Protein AF-A0A974HEM7-F1 (afdb_monomer_lite)

Secondary structure (DSSP, 8-state):
------HHHHHHHHHTS---TTGGGPPPHHHHHHHHHHHHHHHHHHHHHHHHHHHHHHTT---GGG---PPPSTTTT-HHHHHHHHHHHHHHHHHHHHHHHHHHHHHS-S--

pLDDT: mean 87.16, std 9.47, range [40.62, 95.56]

Foldseek 3Di:
DDDDDDPVRVCVVVVVDDDDPCPVVDDDPVVVVVVVVVVVVVLVVLVVLLVVLVVCLVVVHADPVLQDPDADPPPSVPVVVRVVVSVVSSVVSNVVSVVSNVVSVVVNPPDD

Structure (mmCIF, N/CA/C/O backbone):
data_AF-A0A974HEM7-F1
#
_entry.id   AF-A0A974HEM7-F1
#
loop_
_atom_site.group_PDB
_atom_site.id
_atom_site.type_symbol
_atom_site.label_atom_id
_atom_site.label_alt_id
_atom_site.label_comp_id
_atom_site.label_asym_id
_atom_site.label_entity_id
_atom_site.label_seq_id
_atom_site.pdbx_PDB_ins_code
_atom_site.Cartn_x
_atom_site.Cartn_y
_atom_site.Cartn_z
_atom_site.occupancy
_atom_site.B_iso_or_equiv
_atom_site.auth_seq_id
_atom_site.auth_comp_id
_atom_site.auth_asym_id
_atom_site.auth_atom_id
_atom_site.pdbx_PDB_model_num
ATOM 1 N N . MET A 1 1 ? 39.528 -4.600 -59.455 1.00 51.09 1 MET A N 1
ATOM 2 C CA . MET A 1 1 ? 38.133 -5.065 -59.586 1.00 51.09 1 MET A CA 1
ATOM 3 C C . MET A 1 1 ? 37.395 -4.676 -58.323 1.00 51.09 1 MET A C 1
ATOM 5 O O . MET A 1 1 ? 37.843 -5.041 -57.244 1.00 51.09 1 MET A O 1
ATOM 9 N N . THR A 1 2 ? 36.348 -3.870 -58.449 1.00 65.94 2 THR A N 1
ATOM 10 C CA . THR A 1 2 ? 35.493 -3.440 -57.337 1.00 65.94 2 THR A CA 1
ATOM 11 C C . THR A 1 2 ? 34.494 -4.551 -57.039 1.00 65.94 2 THR A C 1
ATOM 13 O O . THR A 1 2 ? 33.821 -5.037 -57.943 1.00 65.94 2 THR A O 1
ATOM 16 N N . PHE A 1 3 ? 34.439 -4.991 -55.787 1.00 84.19 3 PHE A N 1
ATOM 17 C CA . PHE A 1 3 ? 33.476 -5.990 -55.337 1.00 84.19 3 PHE A CA 1
ATOM 18 C C . PHE A 1 3 ? 32.049 -5.418 -55.378 1.00 84.19 3 PHE A C 1
ATOM 20 O O . PHE A 1 3 ? 31.839 -4.274 -54.969 1.00 84.19 3 PHE A O 1
ATOM 27 N N . VAL A 1 4 ? 31.084 -6.212 -55.857 1.00 91.25 4 VAL A N 1
ATOM 28 C CA . VAL A 1 4 ? 29.661 -5.845 -55.957 1.00 91.25 4 VAL A CA 1
ATOM 29 C C . VAL A 1 4 ? 28.805 -7.034 -55.516 1.00 91.25 4 VAL A C 1
ATOM 31 O O . VAL A 1 4 ? 29.056 -8.163 -55.934 1.00 91.25 4 VAL A O 1
ATOM 34 N N . TYR A 1 5 ? 27.801 -6.781 -54.675 1.00 92.06 5 TYR A N 1
ATOM 35 C CA . TYR A 1 5 ? 26.825 -7.791 -54.256 1.00 92.06 5 TYR A CA 1
ATOM 36 C 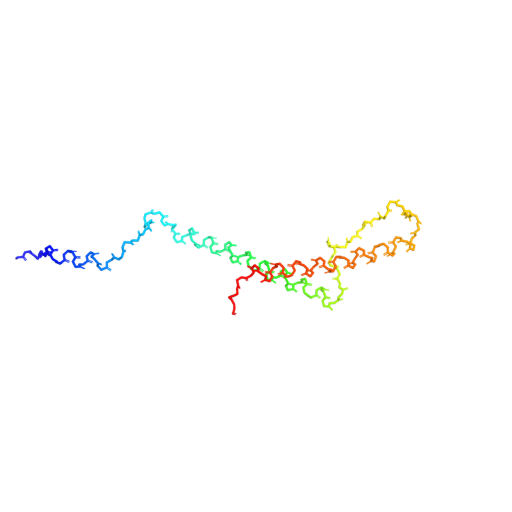C . TYR A 1 5 ? 25.833 -8.112 -55.381 1.00 92.06 5 TYR A C 1
ATOM 38 O O . TYR A 1 5 ? 25.389 -7.207 -56.089 1.00 92.06 5 TYR A O 1
ATOM 46 N N . SER A 1 6 ? 25.455 -9.388 -55.519 1.00 92.31 6 SER A N 1
ATOM 47 C CA . SER A 1 6 ? 24.397 -9.804 -56.448 1.00 92.31 6 SER A CA 1
ATOM 48 C C . SER A 1 6 ? 23.001 -9.479 -55.897 1.00 92.31 6 SER A C 1
ATOM 50 O O . SER A 1 6 ? 22.819 -9.351 -54.686 1.00 92.31 6 SER A O 1
ATOM 52 N N . GLU A 1 7 ? 21.982 -9.389 -56.757 1.00 90.12 7 GLU A N 1
ATOM 53 C CA . GLU A 1 7 ? 20.591 -9.196 -56.305 1.00 90.12 7 GLU A CA 1
ATOM 54 C C . GLU A 1 7 ? 20.129 -10.317 -55.361 1.00 90.12 7 GLU A C 1
ATOM 56 O O . GLU A 1 7 ? 19.474 -10.052 -54.353 1.00 90.12 7 GLU A O 1
ATOM 61 N N . ALA A 1 8 ? 20.555 -11.557 -55.624 1.00 89.12 8 ALA A N 1
ATOM 62 C CA . ALA A 1 8 ? 20.288 -12.697 -54.753 1.00 89.12 8 ALA A CA 1
ATOM 63 C C . ALA A 1 8 ? 20.916 -12.520 -53.359 1.00 89.12 8 ALA A C 1
ATOM 65 O O . ALA A 1 8 ? 20.300 -12.880 -52.352 1.00 89.12 8 ALA A O 1
ATOM 66 N N . ASP A 1 9 ? 22.111 -11.925 -53.279 1.00 91.94 9 ASP A N 1
ATOM 67 C CA . ASP A 1 9 ? 22.732 -11.576 -52.001 1.00 91.94 9 ASP A CA 1
ATOM 68 C C . ASP A 1 9 ? 21.942 -10.496 -51.267 1.00 91.94 9 ASP A C 1
ATOM 70 O O . ASP A 1 9 ? 21.707 -10.631 -50.068 1.00 91.94 9 ASP A O 1
ATOM 74 N N . ILE A 1 10 ? 21.473 -9.463 -51.971 1.00 91.44 10 ILE A N 1
ATOM 75 C CA . ILE A 1 10 ? 20.684 -8.375 -51.378 1.00 91.44 10 ILE A CA 1
ATOM 76 C C . ILE A 1 10 ? 19.372 -8.913 -50.796 1.00 91.44 10 ILE A C 1
ATOM 78 O O . ILE A 1 10 ? 19.046 -8.615 -49.645 1.00 91.44 10 ILE A O 1
ATOM 82 N N . THR A 1 11 ? 18.634 -9.748 -51.532 1.00 91.00 11 THR A N 1
ATOM 83 C CA . THR A 1 11 ? 17.375 -10.335 -51.045 1.00 91.00 11 THR A CA 1
ATOM 84 C C . THR A 1 11 ? 17.609 -11.284 -49.872 1.00 91.00 11 THR A C 1
ATOM 86 O O . THR A 1 11 ? 16.887 -11.223 -48.877 1.00 91.00 11 THR A O 1
ATOM 89 N N . ARG A 1 12 ? 18.651 -12.125 -49.938 1.00 92.25 12 ARG A N 1
ATOM 90 C CA . ARG A 1 12 ? 19.023 -13.027 -48.839 1.00 92.25 12 ARG A CA 1
ATOM 91 C C . ARG A 1 12 ? 19.375 -12.252 -47.571 1.00 92.25 12 ARG A C 1
ATOM 93 O O . ARG A 1 12 ? 18.902 -12.608 -46.499 1.00 92.25 12 ARG A O 1
ATOM 100 N N . ILE A 1 13 ? 20.196 -11.209 -47.690 1.00 92.12 13 ILE A N 1
ATOM 101 C CA . ILE A 1 13 ? 20.677 -10.421 -46.549 1.00 92.12 13 ILE A CA 1
ATOM 102 C C . ILE A 1 13 ? 19.542 -9.588 -45.943 1.00 92.12 13 ILE A C 1
ATOM 104 O O . ILE A 1 13 ? 19.390 -9.560 -44.725 1.00 92.12 13 ILE A O 1
ATOM 108 N N . THR A 1 14 ? 18.713 -8.941 -46.764 1.00 89.31 14 THR A N 1
ATOM 109 C CA . THR A 1 14 ? 17.599 -8.122 -46.254 1.00 89.31 14 THR A CA 1
ATOM 110 C C . THR A 1 14 ? 16.462 -8.965 -45.672 1.00 89.31 14 THR A C 1
ATOM 112 O O . THR A 1 14 ? 15.891 -8.578 -44.656 1.00 89.31 14 THR A O 1
ATOM 115 N N . GLY A 1 15 ? 16.191 -10.156 -46.218 1.00 86.50 15 GLY A N 1
ATOM 116 C CA . GLY A 1 15 ? 15.185 -11.088 -45.692 1.00 86.50 15 GLY A CA 1
ATOM 117 C C . GLY A 1 15 ? 15.520 -11.705 -44.326 1.00 86.50 15 GLY A C 1
ATOM 118 O O . GLY A 1 15 ? 14.626 -12.212 -43.652 1.00 86.50 15 GLY A O 1
ATOM 119 N N . MET A 1 16 ? 16.782 -11.646 -43.885 1.00 88.38 16 MET A N 1
ATOM 120 C CA . MET A 1 16 ? 17.188 -12.069 -42.534 1.00 88.38 16 MET A CA 1
ATOM 121 C C . MET A 1 16 ? 16.712 -11.103 -41.443 1.00 88.38 16 MET A C 1
ATOM 123 O O . MET A 1 16 ? 16.643 -11.477 -40.271 1.00 88.38 16 MET A O 1
ATOM 127 N N . ILE A 1 17 ? 16.394 -9.861 -41.810 1.00 86.19 17 ILE A N 1
ATOM 128 C CA . ILE A 1 17 ? 15.952 -8.835 -40.873 1.00 86.19 17 ILE A CA 1
ATOM 129 C C . ILE A 1 17 ? 14.429 -8.866 -40.832 1.00 86.19 17 ILE A C 1
ATOM 131 O O . ILE A 1 17 ? 13.753 -8.522 -41.799 1.00 86.19 17 ILE A O 1
ATOM 135 N N . LYS A 1 18 ? 13.870 -9.264 -39.686 1.00 82.06 18 LYS A N 1
ATOM 136 C CA . LYS A 1 18 ? 12.426 -9.183 -39.472 1.00 82.06 18 LYS A CA 1
ATOM 137 C C . LYS A 1 18 ? 11.997 -7.708 -39.533 1.00 82.06 18 LYS A C 1
ATOM 139 O O . LYS A 1 18 ? 12.582 -6.902 -38.803 1.00 82.06 18 LYS A O 1
ATOM 144 N N . PRO A 1 19 ? 10.979 -7.349 -40.339 1.00 73.31 19 PRO A N 1
ATOM 145 C CA . PRO A 1 19 ? 10.403 -6.014 -40.308 1.00 73.31 19 PRO A CA 1
ATOM 146 C C . PRO A 1 19 ? 9.988 -5.684 -38.877 1.00 73.31 19 PRO A C 1
ATOM 148 O O . PRO A 1 19 ? 9.275 -6.457 -38.233 1.00 73.31 19 PRO A O 1
ATOM 151 N N . MET A 1 20 ? 10.497 -4.571 -38.359 1.00 74.94 20 MET A N 1
ATOM 152 C CA . MET A 1 20 ? 10.142 -4.097 -37.033 1.00 74.94 20 MET A CA 1
ATOM 153 C C . MET A 1 20 ? 9.092 -3.006 -37.201 1.00 74.94 20 MET A C 1
ATOM 155 O O . MET A 1 20 ? 9.399 -1.921 -37.702 1.00 74.94 20 MET A O 1
ATOM 159 N N . ASP A 1 21 ? 7.859 -3.294 -36.794 1.00 76.44 21 ASP A N 1
ATOM 160 C CA . ASP A 1 21 ? 6.805 -2.286 -36.775 1.00 76.44 21 ASP A CA 1
ATOM 161 C C . ASP A 1 21 ? 7.240 -1.116 -35.879 1.00 76.44 21 ASP A C 1
ATOM 163 O O . ASP A 1 21 ? 7.790 -1.313 -34.790 1.00 76.44 21 ASP A O 1
ATOM 167 N N . ASN A 1 22 ? 7.022 0.114 -36.351 1.00 75.69 22 ASN A N 1
ATOM 168 C CA . ASN A 1 22 ? 7.298 1.356 -35.620 1.00 75.69 22 ASN A CA 1
ATOM 169 C C . ASN A 1 22 ? 8.773 1.602 -35.230 1.00 75.69 22 ASN A C 1
ATOM 171 O O . ASN A 1 22 ? 9.031 2.294 -34.248 1.00 75.69 22 ASN A O 1
ATOM 175 N N . PHE A 1 23 ? 9.760 1.103 -35.989 1.00 74.44 23 PHE A N 1
ATOM 176 C CA . PHE A 1 23 ? 11.191 1.350 -35.711 1.00 74.44 23 PHE A CA 1
ATOM 177 C C . PHE A 1 23 ? 11.540 2.841 -35.536 1.00 74.44 23 PHE A C 1
ATOM 179 O O . PHE A 1 23 ? 12.303 3.192 -34.641 1.00 74.44 23 PHE A O 1
ATOM 186 N N . LEU A 1 24 ? 10.938 3.720 -36.345 1.00 76.69 24 LEU A N 1
ATOM 187 C CA . LEU A 1 24 ? 11.132 5.176 -36.259 1.00 76.69 24 LEU A CA 1
ATOM 188 C C . LEU A 1 24 ? 10.328 5.841 -35.130 1.00 76.69 24 LEU A C 1
ATOM 190 O O . LEU A 1 24 ? 10.567 6.999 -34.808 1.00 76.69 24 LEU A O 1
ATOM 194 N N . SER A 1 25 ? 9.362 5.129 -34.552 1.00 79.88 25 SER A N 1
ATOM 195 C CA . SER A 1 25 ? 8.469 5.618 -33.493 1.00 79.88 25 SER A CA 1
ATOM 196 C C . SER A 1 25 ? 8.844 5.064 -32.119 1.00 79.88 25 SER A C 1
ATOM 198 O O . SER A 1 25 ? 8.125 5.303 -31.148 1.00 79.88 25 SER A O 1
ATOM 200 N N . LYS A 1 26 ? 9.934 4.291 -32.024 1.00 79.06 26 LYS A N 1
ATOM 201 C CA . LYS A 1 26 ? 10.386 3.756 -30.745 1.00 79.06 26 LYS A CA 1
ATOM 202 C C . LYS A 1 26 ? 10.811 4.898 -29.823 1.00 79.06 26 LYS A C 1
ATOM 204 O O . LYS A 1 26 ? 11.539 5.787 -30.269 1.00 79.06 26 LYS A O 1
ATOM 209 N N . PRO A 1 27 ? 10.386 4.874 -28.549 1.00 77.94 27 PRO A N 1
ATOM 210 C CA . PRO A 1 27 ? 10.937 5.789 -27.566 1.00 77.94 27 PRO A CA 1
ATOM 211 C C . PRO A 1 27 ? 12.454 5.593 -27.495 1.00 77.94 27 PRO A C 1
ATOM 213 O O . PRO A 1 27 ? 12.954 4.474 -27.641 1.00 77.94 27 PRO A O 1
ATOM 216 N N . ASP A 1 28 ? 13.188 6.684 -27.293 1.00 85.94 28 ASP A N 1
ATOM 217 C CA . ASP A 1 28 ? 14.615 6.581 -27.020 1.00 85.94 28 ASP A CA 1
ATOM 218 C C . ASP A 1 28 ? 14.851 5.844 -25.688 1.00 85.94 28 ASP A C 1
ATOM 220 O O . ASP A 1 28 ? 13.969 5.748 -24.825 1.00 85.94 28 ASP A O 1
ATOM 224 N N . ALA A 1 29 ? 16.068 5.329 -25.505 1.00 86.38 29 ALA A N 1
ATOM 225 C CA . ALA A 1 29 ? 16.437 4.605 -24.289 1.00 86.38 29 ALA A CA 1
ATOM 226 C C . ALA A 1 29 ? 16.219 5.451 -23.019 1.00 86.38 29 ALA A C 1
ATOM 228 O O . ALA A 1 29 ? 15.946 4.916 -21.947 1.00 86.38 29 ALA A O 1
ATOM 229 N N . VAL A 1 30 ? 16.305 6.781 -23.134 1.00 89.81 30 VAL A N 1
ATOM 230 C CA . VAL A 1 30 ? 16.083 7.713 -22.022 1.00 89.81 30 VAL A CA 1
ATOM 231 C C . VAL A 1 30 ? 14.610 7.732 -21.605 1.00 89.81 30 VAL A C 1
ATOM 233 O O . VAL A 1 30 ? 14.304 7.708 -20.414 1.00 89.81 30 VAL A O 1
ATOM 236 N N . THR A 1 31 ? 13.690 7.772 -22.564 1.00 88.00 31 THR A N 1
ATOM 237 C CA . THR A 1 31 ? 12.242 7.760 -22.337 1.00 88.00 31 THR A CA 1
ATOM 238 C C . THR A 1 31 ? 11.797 6.414 -21.779 1.00 88.00 31 THR A C 1
ATOM 240 O O . THR A 1 31 ? 11.038 6.377 -20.811 1.00 88.00 31 THR A O 1
ATOM 243 N N . GLU A 1 32 ? 12.321 5.314 -22.318 1.00 88.12 32 GLU A N 1
ATOM 244 C CA . GLU A 1 32 ? 12.053 3.969 -21.803 1.00 88.12 32 GLU A CA 1
ATOM 245 C C . GLU A 1 32 ? 12.550 3.806 -20.359 1.00 88.12 32 GLU A C 1
ATOM 247 O O . GLU A 1 32 ? 11.805 3.345 -19.491 1.00 88.12 32 GLU A O 1
ATOM 252 N N . PHE A 1 33 ? 13.764 4.281 -20.060 1.00 91.69 33 PHE A N 1
ATOM 253 C CA . PHE A 1 33 ? 14.303 4.272 -18.701 1.00 91.69 33 PHE A CA 1
ATOM 254 C C . PHE A 1 33 ? 13.448 5.092 -17.726 1.00 91.69 33 PHE A C 1
ATOM 256 O O . PHE A 1 33 ? 13.192 4.644 -16.611 1.00 91.69 33 PHE A O 1
ATOM 263 N N . LYS A 1 34 ? 12.957 6.269 -18.136 1.00 93.56 34 LYS A N 1
ATOM 264 C CA . LYS A 1 34 ? 12.079 7.105 -17.298 1.00 93.56 34 LYS A CA 1
ATOM 265 C C . LYS A 1 34 ? 10.754 6.420 -16.974 1.00 93.56 34 LYS A C 1
ATOM 267 O O . LYS A 1 34 ? 10.296 6.490 -15.832 1.00 93.56 34 LYS A O 1
ATOM 272 N N . GLU A 1 35 ? 10.126 5.763 -17.947 1.00 90.81 35 GLU A N 1
ATOM 273 C CA . GLU A 1 35 ? 8.889 5.021 -17.686 1.00 90.81 35 GLU A CA 1
ATOM 274 C C . GLU A 1 35 ? 9.149 3.802 -16.793 1.00 90.81 35 GLU A C 1
ATOM 276 O O . GLU A 1 35 ? 8.396 3.576 -15.842 1.00 90.81 35 GLU A O 1
ATOM 281 N N . LEU A 1 36 ? 10.257 3.084 -17.003 1.00 91.25 36 LEU A N 1
ATOM 282 C CA . LEU A 1 36 ? 10.669 1.994 -16.118 1.00 91.25 36 LEU A CA 1
ATOM 283 C C . LEU A 1 36 ? 10.903 2.486 -14.684 1.00 91.25 36 LEU A C 1
ATOM 285 O O . LEU A 1 36 ? 10.403 1.888 -13.731 1.00 91.25 36 LEU A O 1
ATOM 289 N N . GLU A 1 37 ? 11.620 3.596 -14.517 1.00 94.12 37 GLU A N 1
ATOM 290 C CA . GLU A 1 37 ? 11.881 4.206 -13.216 1.00 94.12 37 GLU A CA 1
ATOM 291 C C . GLU A 1 37 ? 10.573 4.589 -12.512 1.00 94.12 37 GLU A C 1
ATOM 293 O O . GLU A 1 37 ? 10.372 4.282 -11.336 1.00 94.12 37 GLU A O 1
ATOM 298 N N . LYS A 1 38 ? 9.645 5.224 -13.232 1.00 92.56 38 LYS A N 1
ATOM 299 C CA . LYS A 1 38 ? 8.324 5.609 -12.722 1.00 92.56 38 LYS A CA 1
ATOM 300 C C . LYS A 1 38 ? 7.506 4.400 -12.277 1.00 92.56 38 LYS A C 1
ATOM 302 O O . LYS A 1 38 ? 6.885 4.455 -11.213 1.00 92.56 38 LYS A O 1
ATOM 307 N N . VAL A 1 39 ? 7.511 3.312 -13.049 1.00 91.62 39 VAL A N 1
ATOM 308 C CA . VAL A 1 39 ? 6.867 2.050 -12.656 1.00 91.62 39 VAL A CA 1
ATOM 309 C C . VAL A 1 39 ? 7.543 1.483 -11.411 1.00 91.62 39 VAL A C 1
ATOM 311 O O . VAL A 1 39 ? 6.859 1.175 -10.436 1.00 91.62 39 VAL A O 1
ATOM 314 N N . LYS A 1 40 ? 8.878 1.429 -11.378 1.00 92.19 40 LYS A N 1
ATOM 315 C CA . LYS A 1 40 ? 9.613 0.873 -10.238 1.00 92.19 40 LYS A CA 1
ATOM 316 C C . LYS A 1 40 ? 9.387 1.673 -8.955 1.00 92.19 40 LYS A C 1
ATOM 318 O O . LYS A 1 40 ? 9.160 1.070 -7.909 1.00 92.19 40 LYS A O 1
ATOM 323 N N . ARG A 1 41 ? 9.363 3.009 -9.027 1.00 93.62 41 ARG A N 1
ATOM 324 C CA . ARG A 1 41 ? 9.022 3.889 -7.894 1.00 93.62 41 ARG A CA 1
ATOM 325 C C . ARG A 1 41 ? 7.623 3.593 -7.350 1.00 93.62 41 ARG A C 1
ATOM 327 O O . ARG A 1 41 ? 7.451 3.542 -6.135 1.00 93.62 41 ARG A O 1
ATOM 334 N N . LYS A 1 42 ? 6.635 3.367 -8.226 1.00 91.38 42 LYS A N 1
ATOM 335 C CA . LYS A 1 42 ? 5.277 2.975 -7.811 1.00 91.38 42 LYS A CA 1
ATOM 336 C C . LYS A 1 42 ? 5.260 1.610 -7.124 1.00 91.38 42 LYS A C 1
ATOM 338 O O . LYS A 1 42 ? 4.644 1.499 -6.071 1.00 91.38 42 LYS A O 1
ATOM 343 N N . CYS A 1 43 ? 5.959 0.612 -7.669 1.00 91.06 43 CYS A N 1
ATOM 344 C CA . CYS A 1 43 ? 6.046 -0.711 -7.043 1.00 91.06 43 CYS A CA 1
ATOM 345 C C . CYS A 1 43 ? 6.658 -0.630 -5.643 1.00 91.06 43 CYS A C 1
ATOM 347 O O . CYS A 1 43 ? 6.065 -1.128 -4.696 1.00 91.06 43 CYS A O 1
ATOM 349 N N . VAL A 1 44 ? 7.782 0.077 -5.492 1.00 93.12 44 VAL A N 1
ATOM 350 C CA . VAL A 1 44 ? 8.426 0.263 -4.181 1.00 93.12 44 VAL A CA 1
ATOM 351 C C . VAL A 1 44 ? 7.485 0.969 -3.202 1.00 93.12 44 VAL A C 1
ATOM 353 O O . VAL A 1 44 ? 7.373 0.561 -2.049 1.00 93.12 44 VAL A O 1
ATOM 356 N N . ALA A 1 45 ? 6.767 2.006 -3.646 1.00 91.94 45 ALA A N 1
ATOM 357 C CA . ALA A 1 45 ? 5.790 2.687 -2.799 1.00 91.94 45 ALA A CA 1
ATOM 358 C C . ALA A 1 45 ? 4.667 1.741 -2.334 1.00 91.94 45 ALA A C 1
ATOM 360 O O . ALA A 1 45 ? 4.284 1.778 -1.166 1.00 91.94 45 ALA A O 1
ATOM 361 N N . PHE A 1 46 ? 4.167 0.879 -3.223 1.00 92.62 46 PHE A N 1
ATOM 362 C CA . PHE A 1 46 ? 3.160 -0.130 -2.896 1.00 92.62 46 PHE A CA 1
ATOM 363 C C . PHE A 1 46 ? 3.684 -1.196 -1.932 1.00 92.62 46 PHE A C 1
ATOM 365 O O . PHE A 1 46 ? 3.028 -1.448 -0.926 1.00 92.62 46 PHE A O 1
ATOM 372 N N . GLU A 1 47 ? 4.873 -1.750 -2.172 1.00 92.75 47 GLU A N 1
ATOM 373 C CA . GLU A 1 47 ? 5.512 -2.737 -1.291 1.00 92.75 47 GLU A CA 1
ATOM 374 C C . GLU A 1 47 ? 5.692 -2.182 0.127 1.00 92.75 47 GLU A C 1
ATOM 376 O O . GLU A 1 47 ? 5.278 -2.804 1.106 1.00 92.75 47 GLU A O 1
ATOM 381 N N . VAL A 1 48 ? 6.252 -0.974 0.249 1.00 93.69 48 VAL A N 1
ATOM 382 C CA . VAL A 1 48 ? 6.463 -0.322 1.550 1.00 93.69 48 VAL A CA 1
ATOM 383 C C . VAL A 1 48 ? 5.130 -0.045 2.243 1.00 93.69 48 VAL A C 1
ATOM 385 O O . VAL A 1 48 ? 4.999 -0.287 3.447 1.00 93.69 48 VAL A O 1
ATOM 388 N N . HIS A 1 49 ? 4.130 0.450 1.509 1.00 92.25 49 HIS A N 1
ATOM 389 C CA . HIS A 1 49 ? 2.818 0.736 2.081 1.00 92.25 49 HIS A CA 1
ATOM 390 C C . HIS A 1 49 ? 2.124 -0.540 2.566 1.00 92.25 49 HIS A C 1
ATOM 392 O O . HIS A 1 49 ? 1.630 -0.574 3.692 1.00 92.25 49 HIS A O 1
ATOM 398 N N . GLN A 1 50 ? 2.161 -1.604 1.766 1.00 93.44 50 GLN A N 1
ATOM 399 C CA . GLN A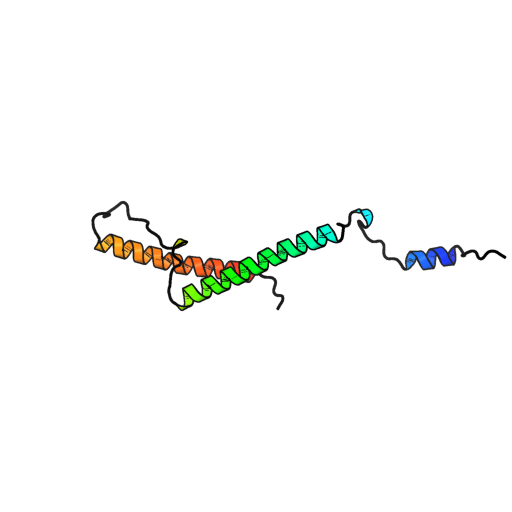 1 50 ? 1.605 -2.907 2.111 1.00 93.44 50 GLN A CA 1
ATOM 400 C C . GLN A 1 50 ? 2.270 -3.490 3.358 1.00 93.44 50 GLN A C 1
ATOM 402 O O . GLN A 1 50 ? 1.574 -3.828 4.313 1.00 93.44 50 GLN A O 1
ATOM 407 N N . GLN A 1 51 ? 3.605 -3.558 3.382 1.00 94.19 51 GLN A N 1
ATOM 408 C CA . GLN A 1 51 ? 4.379 -4.037 4.535 1.00 94.19 51 GLN A CA 1
ATOM 409 C C . GLN A 1 51 ? 4.007 -3.260 5.801 1.00 94.19 51 GLN A C 1
ATOM 411 O O . GLN A 1 51 ? 3.711 -3.844 6.841 1.00 94.19 51 GLN A O 1
ATOM 416 N N . THR A 1 52 ? 3.932 -1.933 5.690 1.00 94.00 52 THR A N 1
ATOM 417 C CA . THR A 1 52 ? 3.547 -1.065 6.805 1.00 94.00 52 THR A CA 1
ATOM 418 C C . THR A 1 52 ? 2.146 -1.404 7.317 1.00 94.00 52 THR A C 1
ATOM 420 O O . THR A 1 52 ? 1.969 -1.617 8.516 1.00 94.00 52 THR A O 1
ATOM 423 N N . LEU A 1 53 ? 1.143 -1.476 6.435 1.00 93.94 53 LEU A N 1
ATOM 424 C CA . LEU A 1 53 ? -0.238 -1.786 6.818 1.00 93.94 53 LEU A CA 1
ATOM 425 C C . LEU A 1 53 ? -0.366 -3.171 7.458 1.00 93.94 53 LEU A C 1
ATOM 427 O O . LEU A 1 53 ? -1.072 -3.309 8.455 1.00 93.94 53 LEU A O 1
ATOM 431 N N . VAL A 1 54 ? 0.349 -4.168 6.937 1.00 94.75 54 VAL A N 1
ATOM 432 C CA . VAL A 1 54 ? 0.383 -5.522 7.501 1.00 94.75 54 VAL A CA 1
ATOM 433 C C . VAL A 1 54 ? 0.890 -5.507 8.944 1.00 94.75 54 VAL A C 1
ATOM 435 O O . VAL A 1 54 ? 0.274 -6.129 9.808 1.00 94.75 54 VAL A O 1
ATOM 438 N N . GLU A 1 55 ? 1.956 -4.765 9.246 1.00 95.56 55 GLU A N 1
ATOM 439 C CA . GLU A 1 55 ? 2.469 -4.662 10.619 1.00 95.56 55 GLU A CA 1
ATOM 440 C C . GLU A 1 55 ? 1.484 -3.963 11.569 1.00 95.56 55 GLU A C 1
ATOM 442 O O . GLU A 1 55 ? 1.294 -4.393 12.712 1.00 95.56 55 GLU A O 1
ATOM 447 N N . TYR A 1 56 ? 0.786 -2.929 11.090 1.00 94.56 56 TYR A N 1
ATOM 448 C CA . TYR A 1 56 ? -0.301 -2.304 11.847 1.00 94.56 56 TYR A CA 1
ATOM 449 C C . TYR A 1 56 ? -1.441 -3.293 12.146 1.00 94.56 56 TYR A C 1
ATOM 451 O O . TYR A 1 56 ? -1.895 -3.350 13.293 1.00 94.56 56 TYR A O 1
ATOM 459 N N . ILE A 1 57 ? -1.855 -4.104 11.163 1.00 92.81 57 ILE A N 1
ATOM 460 C CA . ILE A 1 57 ? -2.893 -5.139 11.327 1.00 92.81 57 ILE A CA 1
ATOM 461 C C . ILE A 1 57 ? -2.450 -6.185 12.356 1.00 92.81 57 ILE A C 1
ATOM 463 O O . ILE A 1 57 ? -3.194 -6.464 13.295 1.00 92.81 57 ILE A O 1
ATOM 467 N N . LYS A 1 58 ? -1.222 -6.713 12.244 1.00 93.88 58 LYS A N 1
ATOM 468 C CA . LYS A 1 58 ? -0.671 -7.715 13.179 1.00 93.88 58 LYS A CA 1
ATOM 469 C C . LYS A 1 58 ? -0.681 -7.236 14.630 1.00 93.88 58 LYS A C 1
ATOM 471 O O . LYS A 1 58 ? -0.929 -8.020 15.540 1.00 93.88 58 LYS A O 1
ATOM 476 N N . CYS A 1 59 ? -0.430 -5.946 14.848 1.00 93.88 59 CYS A N 1
ATOM 477 C CA . CYS A 1 59 ? -0.420 -5.344 16.180 1.00 93.88 59 CYS A CA 1
ATOM 478 C C . CYS A 1 59 ? -1.794 -4.815 16.628 1.00 93.88 59 CYS A C 1
ATOM 480 O O . CYS A 1 59 ? -1.876 -4.190 17.687 1.00 93.88 59 CYS A O 1
ATOM 482 N N . ASN A 1 60 ? -2.849 -5.013 15.829 1.00 89.44 60 ASN A N 1
ATOM 483 C CA . ASN A 1 60 ? -4.193 -4.480 16.048 1.00 89.44 60 ASN A CA 1
ATOM 484 C C . ASN A 1 60 ? -4.196 -2.953 16.290 1.00 89.44 60 ASN A C 1
ATOM 486 O O . ASN A 1 60 ? -4.855 -2.435 17.195 1.00 89.44 60 ASN A O 1
ATOM 490 N N . ARG A 1 61 ? -3.380 -2.221 15.518 1.00 90.62 61 ARG A N 1
ATOM 491 C CA . ARG A 1 61 ? -3.178 -0.772 15.643 1.00 90.62 61 ARG A CA 1
ATOM 492 C C . ARG A 1 61 ? -3.669 -0.048 14.402 1.00 90.62 61 ARG A C 1
ATOM 494 O O . ARG A 1 61 ? -3.381 -0.447 13.284 1.00 90.62 61 ARG A O 1
ATOM 501 N N . ILE A 1 62 ? -4.300 1.103 14.616 1.00 87.94 62 ILE A N 1
ATOM 502 C CA . ILE A 1 62 ? -4.767 1.972 13.532 1.00 87.94 62 ILE A CA 1
ATOM 503 C C . ILE A 1 62 ? -3.789 3.148 13.376 1.00 87.94 62 ILE A C 1
ATOM 505 O O . ILE A 1 62 ? -3.541 3.870 14.365 1.00 87.94 62 ILE A O 1
ATOM 509 N N . PRO A 1 63 ? -3.225 3.370 12.171 1.00 87.81 63 PRO A N 1
ATOM 510 C CA . PRO A 1 63 ? -2.414 4.544 11.867 1.00 87.81 63 PRO A CA 1
ATOM 511 C C . PRO A 1 63 ? -3.177 5.829 12.178 1.00 87.81 63 PRO A C 1
ATOM 513 O O . PRO A 1 63 ? -4.382 5.902 11.964 1.00 87.81 63 PRO A O 1
ATOM 516 N N . ARG A 1 64 ? -2.487 6.873 12.653 1.00 83.94 64 ARG A N 1
ATOM 517 C CA . ARG A 1 64 ? -3.145 8.127 13.070 1.00 83.94 64 ARG A CA 1
ATOM 518 C C . ARG A 1 64 ? -4.064 8.716 11.993 1.00 83.94 64 ARG A C 1
ATOM 520 O O . ARG A 1 64 ? -5.151 9.153 12.334 1.00 83.94 64 ARG A O 1
ATOM 527 N N . GLY A 1 65 ? -3.661 8.666 10.721 1.00 82.00 65 GLY A N 1
ATOM 528 C CA . GLY A 1 65 ? -4.461 9.181 9.601 1.00 82.00 65 GLY A CA 1
ATOM 529 C C . GLY A 1 65 ? -5.739 8.390 9.289 1.00 82.00 65 GLY A C 1
ATOM 530 O O . GLY A 1 65 ? -6.598 8.909 8.592 1.00 82.00 65 GLY A O 1
ATOM 531 N N . LEU A 1 66 ? -5.878 7.165 9.807 1.00 81.62 66 LEU A N 1
ATOM 532 C CA . LEU A 1 66 ? -7.055 6.302 9.627 1.00 81.62 66 LEU A CA 1
ATOM 533 C C . LEU A 1 66 ? -7.949 6.239 10.873 1.00 81.62 66 LEU A C 1
ATOM 535 O O . LEU A 1 66 ? -8.971 5.549 10.867 1.00 81.62 66 LEU A O 1
ATOM 539 N N . ARG A 1 67 ? -7.574 6.921 11.961 1.00 84.12 67 ARG A N 1
ATOM 540 C CA . ARG A 1 67 ? -8.405 6.984 13.167 1.00 84.12 67 ARG A CA 1
ATOM 541 C C . ARG A 1 67 ? -9.586 7.896 12.897 1.00 84.12 67 ARG A C 1
ATOM 543 O O . ARG A 1 67 ? -9.409 9.052 12.516 1.00 84.12 67 ARG A O 1
ATOM 550 N N . SER A 1 68 ? -10.788 7.375 13.101 1.00 75.88 68 SER A N 1
ATOM 551 C CA . SER A 1 68 ? -11.994 8.161 12.900 1.00 75.88 68 SER A CA 1
ATOM 552 C C . SER A 1 68 ? -12.286 8.996 14.138 1.00 75.88 68 SER A C 1
ATOM 554 O O . SER A 1 68 ? -12.587 8.463 15.200 1.00 75.88 68 SER A O 1
ATOM 556 N N . HIS A 1 69 ? -12.244 10.318 13.989 1.00 76.44 69 HIS A N 1
ATOM 557 C CA . HIS A 1 69 ? -12.739 11.255 15.002 1.00 76.44 69 HIS A CA 1
ATOM 558 C C . HIS A 1 69 ? -14.214 11.625 14.781 1.00 76.44 69 HIS A C 1
ATOM 560 O O . HIS A 1 69 ? -14.706 12.601 15.350 1.00 76.44 69 HIS A O 1
ATOM 566 N N . LEU A 1 70 ? -14.925 10.870 13.935 1.00 81.25 70 LEU A N 1
ATOM 567 C CA . LEU A 1 70 ? -16.327 11.125 13.632 1.00 81.25 70 LEU A CA 1
ATOM 568 C C . LEU A 1 70 ? -17.178 10.892 14.880 1.00 81.25 70 LEU A C 1
ATOM 570 O O . LEU A 1 70 ? -17.276 9.778 15.395 1.00 81.25 70 LEU A O 1
ATOM 574 N N . ARG A 1 71 ? -17.827 11.961 15.339 1.00 82.50 71 ARG A N 1
ATOM 575 C CA . ARG A 1 71 ? -18.794 11.923 16.435 1.00 82.50 71 ARG A CA 1
ATOM 576 C C . ARG A 1 71 ? -20.198 11.710 15.866 1.00 82.50 71 ARG A C 1
ATOM 578 O O . ARG A 1 71 ? -20.526 12.306 14.838 1.00 82.50 71 ARG A O 1
ATOM 585 N N . PRO A 1 72 ? -21.040 10.902 16.523 1.00 89.06 72 PRO A N 1
ATOM 586 C CA . PRO A 1 72 ? -22.419 10.738 16.095 1.00 89.06 72 PRO A CA 1
ATOM 587 C C . PRO A 1 72 ? -23.199 12.037 16.321 1.00 89.06 72 PRO A C 1
ATOM 589 O O . PRO A 1 72 ? -23.026 12.704 17.339 1.00 89.06 72 PRO A O 1
ATOM 592 N N . THR A 1 73 ? -24.087 12.387 15.388 1.00 90.25 73 THR A N 1
ATOM 593 C CA . THR A 1 73 ? -24.964 13.565 15.523 1.00 90.25 73 THR A CA 1
ATOM 594 C C . THR A 1 73 ? -25.975 13.375 16.654 1.00 90.25 73 THR A C 1
ATOM 596 O O . THR A 1 73 ? -26.240 14.294 17.428 1.00 90.25 73 THR A O 1
ATOM 599 N N . MET A 1 74 ? -26.516 12.162 16.789 1.00 89.56 74 MET A N 1
ATOM 600 C CA . MET A 1 74 ? -27.385 11.788 17.901 1.00 89.56 74 MET A CA 1
ATOM 601 C C . MET A 1 74 ? -26.557 11.314 19.096 1.00 89.56 74 MET A C 1
ATOM 603 O O . MET A 1 74 ? -25.587 10.578 18.939 1.00 89.56 74 MET A O 1
ATOM 607 N N . PHE A 1 75 ? -26.963 11.718 20.301 1.00 90.44 75 PHE A N 1
ATOM 608 C CA . PHE A 1 75 ? -26.317 11.330 21.562 1.00 90.44 75 PHE A CA 1
ATOM 609 C C . PHE A 1 75 ? -24.843 11.761 21.701 1.00 90.44 75 PHE A C 1
ATOM 611 O O . PHE A 1 75 ? -24.115 11.193 22.509 1.00 90.44 75 PHE A O 1
ATOM 618 N N . ALA A 1 76 ? -24.412 12.813 20.993 1.00 89.31 76 ALA A N 1
ATOM 619 C CA . ALA A 1 76 ? -23.039 13.336 21.035 1.00 89.31 76 ALA A CA 1
ATOM 620 C C . ALA A 1 76 ? -22.534 13.710 22.446 1.00 89.31 76 ALA A C 1
ATOM 622 O O . ALA A 1 76 ? -21.332 13.718 22.697 1.00 89.31 76 ALA A O 1
ATOM 623 N N . ARG A 1 77 ? -23.450 14.033 23.371 1.00 91.19 77 ARG A N 1
ATOM 624 C CA . ARG A 1 77 ? -23.138 14.364 24.775 1.00 91.19 77 ARG A CA 1
ATOM 625 C C . ARG A 1 77 ? -23.007 13.134 25.679 1.00 91.19 77 ARG A C 1
ATOM 627 O O . ARG A 1 77 ? -22.587 13.269 26.820 1.00 91.19 77 ARG A O 1
ATOM 634 N N . ASN A 1 78 ? -23.386 11.949 25.201 1.00 93.88 78 ASN A N 1
ATOM 635 C CA . ASN A 1 78 ? -23.211 10.704 25.936 1.00 93.88 78 ASN A CA 1
ATOM 636 C C . ASN A 1 78 ? -21.840 10.111 25.584 1.00 93.88 78 ASN A C 1
ATOM 638 O O . ASN A 1 78 ? -21.663 9.509 24.522 1.00 93.88 78 ASN A O 1
ATOM 642 N N . GLU A 1 79 ? -20.872 10.274 26.485 1.00 92.19 79 GLU A N 1
ATOM 643 C CA . GLU A 1 79 ? -19.499 9.801 26.277 1.00 92.19 79 GLU A CA 1
ATOM 644 C C . GLU A 1 79 ? -19.426 8.287 26.068 1.00 92.19 79 GLU A C 1
ATOM 646 O O . GLU A 1 79 ? -18.739 7.832 25.154 1.00 92.19 79 GLU A O 1
ATOM 651 N N . SER A 1 80 ? -20.204 7.509 26.827 1.00 94.00 80 SER A N 1
ATOM 652 C CA . SER A 1 80 ? -20.235 6.048 26.684 1.00 94.00 80 SER A CA 1
ATOM 653 C C . SER A 1 80 ? -20.727 5.609 25.300 1.00 94.00 80 SER A C 1
ATOM 655 O O . SER A 1 80 ? -20.226 4.638 24.731 1.00 94.00 80 SER A O 1
ATOM 657 N N . PHE A 1 81 ? -21.685 6.345 24.724 1.00 93.06 81 PHE A N 1
ATOM 658 C CA . PHE A 1 81 ? -22.174 6.096 23.371 1.00 93.06 81 PHE A CA 1
ATOM 659 C C . PHE A 1 81 ? -21.123 6.478 22.329 1.00 93.06 81 PHE A C 1
ATOM 661 O O . PHE A 1 81 ? -20.840 5.691 21.429 1.00 93.06 81 PHE A O 1
ATOM 668 N N . CYS A 1 82 ? -20.497 7.647 22.483 1.00 90.94 82 CYS A N 1
ATOM 669 C CA . CYS A 1 82 ? -19.432 8.096 21.589 1.00 90.94 82 CYS A CA 1
ATOM 670 C C . CYS A 1 82 ? -18.248 7.125 21.573 1.00 90.94 82 CYS A C 1
ATOM 672 O O . CYS A 1 82 ? -17.698 6.855 20.512 1.00 90.94 82 CYS A O 1
ATOM 674 N N . GLN A 1 83 ? -17.887 6.556 22.723 1.00 90.56 83 GLN A N 1
ATOM 675 C CA . GLN A 1 83 ? -16.798 5.589 22.816 1.00 90.56 83 GLN A CA 1
ATOM 676 C C . GLN A 1 83 ? -17.130 4.273 22.100 1.00 90.56 83 GLN A C 1
ATOM 678 O O . GLN A 1 83 ? -16.291 3.725 21.383 1.00 90.56 83 GLN A O 1
ATOM 683 N N . LYS A 1 84 ? -18.370 3.779 22.231 1.00 92.06 84 LYS A N 1
ATOM 684 C CA . LYS A 1 84 ? -18.849 2.617 21.459 1.00 92.06 84 LYS A CA 1
ATOM 685 C C . LYS A 1 84 ? -18.836 2.905 19.958 1.00 92.06 84 LYS A C 1
ATOM 687 O O . LYS A 1 84 ? -18.360 2.080 19.185 1.00 92.06 84 LYS A O 1
ATOM 692 N N . TRP A 1 85 ? -19.316 4.080 19.562 1.00 91.50 85 TRP A N 1
ATOM 693 C CA . TRP A 1 85 ? -19.330 4.538 18.174 1.00 91.50 85 TRP A CA 1
ATOM 694 C C . TRP A 1 85 ? -17.921 4.588 17.571 1.00 91.50 85 TRP A C 1
ATOM 696 O O . TRP A 1 85 ? -17.669 3.988 16.528 1.00 91.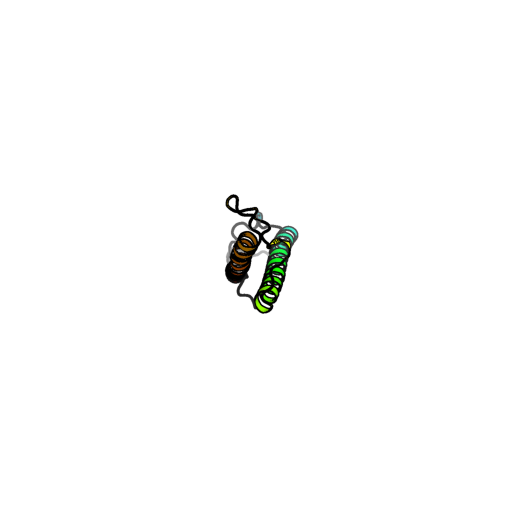50 85 TRP A O 1
ATOM 706 N N . GLU A 1 86 ? -16.981 5.231 18.262 1.00 89.00 86 GLU A N 1
ATOM 707 C CA . GLU A 1 86 ? -15.582 5.317 17.841 1.00 89.00 86 GLU A CA 1
ATOM 708 C C . GLU A 1 86 ? -14.934 3.931 17.747 1.00 89.00 86 GLU A C 1
ATOM 710 O O . GLU A 1 86 ? -14.219 3.650 16.790 1.00 89.00 86 GLU A O 1
ATOM 715 N N . THR A 1 87 ? -15.239 3.025 18.681 1.00 88.44 87 THR A N 1
ATOM 716 C CA . THR A 1 87 ? -14.744 1.638 18.644 1.00 88.44 87 THR A CA 1
ATOM 717 C C . THR A 1 87 ? -15.203 0.901 17.384 1.00 88.44 87 THR A C 1
ATOM 719 O O . THR A 1 87 ? -14.403 0.214 16.751 1.00 88.44 87 THR A O 1
ATOM 722 N N . ILE A 1 88 ? -16.470 1.063 16.989 1.00 90.81 88 ILE A N 1
ATOM 723 C CA . ILE A 1 88 ? -17.013 0.450 15.768 1.00 90.81 88 ILE A CA 1
ATOM 724 C C . ILE A 1 88 ? -16.314 1.015 14.530 1.00 90.81 88 ILE A C 1
ATOM 726 O O . ILE A 1 88 ? -15.855 0.249 13.68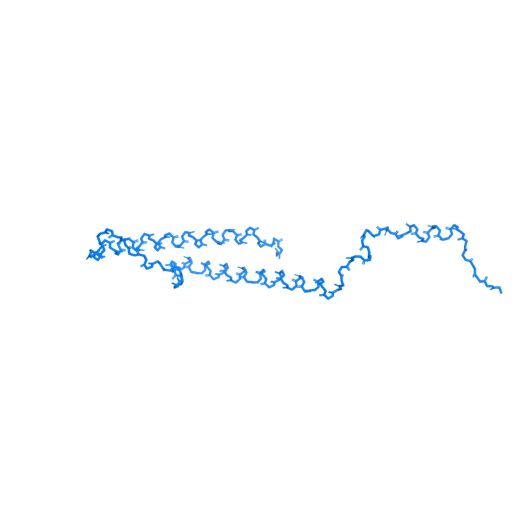8 1.00 90.81 88 ILE A O 1
ATOM 730 N N . LEU A 1 89 ? -16.179 2.340 14.433 1.00 90.56 89 LEU A N 1
ATOM 731 C CA . LEU A 1 89 ? -15.515 2.971 13.289 1.00 90.56 89 LEU A CA 1
ATOM 732 C C . LEU A 1 89 ? -14.038 2.586 13.191 1.00 90.56 89 LEU A C 1
ATOM 734 O O . LEU A 1 89 ? -13.544 2.311 12.103 1.00 90.56 89 LEU A O 1
ATOM 738 N N . ASN A 1 90 ? -13.352 2.507 14.327 1.00 87.00 90 ASN A N 1
ATOM 739 C CA . ASN A 1 90 ? -11.974 2.045 14.395 1.00 87.00 90 ASN A CA 1
ATOM 740 C C . ASN A 1 90 ? -11.839 0.588 13.925 1.00 87.00 90 ASN A C 1
ATOM 742 O O . ASN A 1 90 ? -10.894 0.266 13.207 1.00 87.00 90 ASN A O 1
ATOM 746 N N . LYS A 1 91 ? -12.798 -0.286 14.257 1.00 88.88 91 LYS A N 1
ATOM 747 C CA . LYS A 1 91 ? -12.833 -1.649 13.709 1.00 88.88 91 LYS A CA 1
ATOM 748 C C . LYS A 1 91 ? -12.957 -1.630 12.181 1.00 88.88 91 LYS A C 1
ATOM 750 O O . LYS A 1 91 ? -12.173 -2.297 11.517 1.00 88.88 91 LYS A O 1
ATOM 755 N N . CYS A 1 92 ? -13.845 -0.802 11.628 1.00 90.44 92 CYS A N 1
ATOM 756 C CA . CYS A 1 92 ? -13.953 -0.641 10.176 1.00 90.44 92 CYS A CA 1
ATOM 757 C C . CYS A 1 92 ? -12.638 -0.152 9.545 1.00 90.44 92 CYS A C 1
ATOM 759 O O . CYS A 1 92 ? -12.293 -0.587 8.452 1.00 90.44 92 CYS A O 1
ATOM 761 N N . SER A 1 93 ? -11.875 0.721 10.218 1.00 90.88 93 SER A N 1
ATOM 762 C CA . SER A 1 93 ? -10.570 1.171 9.713 1.00 90.88 93 SER A CA 1
ATOM 763 C C . SER A 1 93 ? -9.572 0.023 9.538 1.00 90.88 93 SER A C 1
ATOM 765 O O . SER A 1 93 ? -8.790 0.059 8.593 1.00 90.88 93 SER A O 1
ATOM 767 N N . LEU A 1 94 ? -9.594 -0.994 10.407 1.00 90.75 94 LEU A N 1
ATOM 768 C CA . LEU A 1 94 ? -8.761 -2.190 10.237 1.00 90.75 94 LEU A CA 1
ATOM 769 C C . LEU A 1 94 ? -9.194 -2.996 9.011 1.00 90.75 94 LEU A C 1
ATOM 771 O O . LEU A 1 94 ? -8.346 -3.377 8.208 1.00 90.75 94 LEU A O 1
ATOM 775 N N . ASP A 1 95 ? -10.500 -3.189 8.829 1.00 92.50 95 ASP A N 1
ATOM 776 C CA . ASP A 1 95 ? -11.037 -3.905 7.667 1.00 92.50 95 ASP A CA 1
ATOM 777 C C . ASP A 1 95 ? -10.687 -3.175 6.356 1.00 92.50 95 ASP A C 1
ATOM 779 O O . ASP A 1 95 ? -10.263 -3.796 5.382 1.00 92.50 95 ASP A O 1
ATOM 783 N N . LEU A 1 96 ? -10.751 -1.838 6.343 1.00 92.12 96 LEU A N 1
ATOM 784 C CA . LEU A 1 96 ? -10.311 -1.024 5.204 1.00 92.12 96 LEU A CA 1
ATOM 785 C C . LEU A 1 96 ? -8.826 -1.223 4.884 1.00 92.12 96 LEU A C 1
ATOM 787 O O . LEU A 1 96 ? -8.455 -1.274 3.713 1.00 92.12 96 LEU A O 1
ATOM 791 N N . MET A 1 97 ? -7.967 -1.350 5.899 1.00 93.19 97 MET A N 1
ATOM 792 C CA . MET A 1 97 ? -6.552 -1.642 5.665 1.00 93.19 97 MET A CA 1
ATOM 793 C C . MET A 1 97 ? -6.356 -3.004 4.998 1.00 93.19 97 MET A C 1
ATOM 795 O O . MET A 1 97 ? -5.500 -3.121 4.124 1.00 93.19 97 MET A O 1
ATOM 799 N N . VAL A 1 98 ? -7.144 -4.014 5.378 1.00 94.19 98 VAL A N 1
ATOM 800 C CA . VAL A 1 98 ? -7.098 -5.347 4.758 1.00 94.19 98 VAL A CA 1
ATOM 801 C C . VAL A 1 98 ? -7.480 -5.265 3.279 1.00 94.19 98 VAL A C 1
ATOM 803 O O . VAL A 1 98 ? -6.741 -5.780 2.445 1.00 94.19 98 VAL A O 1
ATOM 806 N N . VAL A 1 99 ? -8.553 -4.541 2.944 1.00 94.19 99 VAL A N 1
ATOM 807 C CA . VAL A 1 99 ? -8.972 -4.317 1.546 1.00 94.19 99 VAL A CA 1
ATOM 808 C C . VAL A 1 99 ? -7.870 -3.629 0.733 1.00 94.19 99 VAL A C 1
ATOM 810 O O . VAL A 1 99 ? -7.588 -4.021 -0.395 1.00 94.19 99 VAL A O 1
ATOM 813 N N . ILE A 1 100 ? -7.198 -2.622 1.304 1.00 92.25 100 ILE A N 1
ATOM 814 C CA . ILE A 1 100 ? -6.083 -1.939 0.628 1.00 92.25 100 ILE A CA 1
ATOM 815 C C . ILE A 1 100 ? -4.920 -2.908 0.377 1.00 92.25 100 ILE A C 1
ATOM 817 O O . ILE A 1 100 ? -4.337 -2.896 -0.706 1.00 92.25 100 ILE A O 1
ATOM 821 N N . VAL A 1 101 ? -4.573 -3.740 1.361 1.00 94.25 101 VAL A N 1
ATOM 822 C CA . VAL A 1 101 ? -3.503 -4.741 1.229 1.00 94.25 101 VAL A CA 1
ATOM 823 C C . VAL A 1 101 ? -3.835 -5.766 0.143 1.00 94.25 101 VAL A C 1
ATOM 825 O O . VAL A 1 101 ? -2.965 -6.076 -0.669 1.00 94.25 101 VAL A O 1
ATOM 828 N N . GLU A 1 102 ? -5.075 -6.252 0.094 1.00 94.00 102 GLU A N 1
ATOM 829 C CA . GLU A 1 102 ? -5.558 -7.180 -0.936 1.00 94.00 102 GLU A CA 1
ATOM 830 C C . GLU A 1 102 ? -5.448 -6.573 -2.345 1.00 94.00 102 GLU A C 1
ATOM 832 O O . GLU A 1 102 ? -4.868 -7.176 -3.249 1.00 94.00 102 GLU A O 1
ATOM 837 N N . GLU A 1 103 ? -5.912 -5.334 -2.515 1.00 93.44 103 GLU A N 1
ATOM 838 C CA . GLU A 1 103 ? -5.860 -4.621 -3.794 1.00 93.44 103 GLU A CA 1
ATOM 839 C C . GLU A 1 103 ? -4.415 -4.355 -4.258 1.00 93.44 103 GLU A C 1
ATOM 841 O O . GLU A 1 103 ? -4.109 -4.421 -5.452 1.00 93.44 103 GLU A O 1
ATOM 846 N N . ILE A 1 104 ? -3.501 -4.055 -3.325 1.00 91.12 104 ILE A N 1
ATOM 847 C CA . ILE A 1 104 ? -2.076 -3.878 -3.635 1.00 91.12 104 ILE A CA 1
ATOM 848 C C . ILE A 1 104 ? -1.449 -5.204 -4.069 1.00 91.12 104 ILE A C 1
ATOM 850 O O . ILE A 1 104 ? -0.725 -5.228 -5.066 1.00 91.12 104 ILE A O 1
ATOM 854 N N . GLN A 1 105 ? -1.755 -6.302 -3.375 1.00 88.75 105 GLN A N 1
ATOM 855 C CA . GLN A 1 105 ? -1.236 -7.627 -3.709 1.00 88.75 105 GLN A CA 1
ATOM 856 C C . GLN A 1 105 ? -1.622 -8.048 -5.136 1.00 88.75 105 GLN A C 1
ATOM 858 O O . GLN A 1 105 ? -0.804 -8.646 -5.830 1.00 88.75 105 GLN A O 1
ATOM 863 N N . GLY A 1 106 ? -2.829 -7.702 -5.599 1.00 86.81 106 GLY A N 1
ATOM 864 C CA . GLY A 1 106 ? -3.266 -7.968 -6.974 1.00 86.81 106 GLY A CA 1
ATOM 865 C C . GLY A 1 106 ? -2.588 -7.098 -8.044 1.00 86.81 106 GLY A C 1
ATOM 866 O O . GLY A 1 106 ? -2.532 -7.488 -9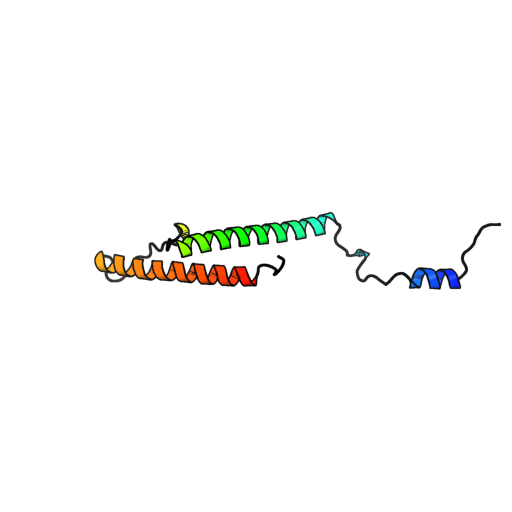.208 1.00 86.81 106 GLY A O 1
ATOM 867 N N . LYS A 1 107 ? -2.069 -5.920 -7.670 1.00 84.81 107 LYS A N 1
ATOM 868 C CA . LYS A 1 107 ? -1.406 -4.969 -8.586 1.00 84.81 107 LYS A CA 1
ATOM 869 C C . LYS A 1 107 ? 0.104 -5.116 -8.637 1.00 84.81 107 LYS A C 1
ATOM 871 O O . LYS A 1 107 ? 0.720 -4.650 -9.598 1.00 84.81 107 LYS A O 1
ATOM 876 N N . LEU A 1 108 ? 0.710 -5.695 -7.605 1.00 79.50 108 LEU A N 1
ATOM 877 C CA . LEU A 1 108 ? 2.130 -5.989 -7.628 1.00 79.50 108 LEU A CA 1
ATOM 878 C C . LEU A 1 108 ? 2.383 -7.072 -8.683 1.00 79.50 108 LEU A C 1
ATOM 880 O O . LEU A 1 108 ? 1.749 -8.128 -8.639 1.00 79.50 108 LEU A O 1
ATOM 884 N N . PRO A 1 109 ? 3.284 -6.825 -9.651 1.00 70.88 109 PRO A N 1
ATOM 885 C CA . PRO A 1 109 ? 3.686 -7.859 -10.586 1.00 70.88 109 PRO A CA 1
ATOM 886 C C . PRO A 1 109 ? 4.143 -9.082 -9.793 1.00 70.88 109 PRO A C 1
ATOM 888 O O . PRO A 1 109 ? 4.943 -8.941 -8.867 1.00 70.88 109 PRO A O 1
ATOM 891 N N . THR A 1 110 ? 3.656 -10.270 -10.150 1.00 58.59 110 THR A N 1
ATOM 892 C CA . THR A 1 110 ? 4.170 -11.546 -9.634 1.00 58.59 110 THR A CA 1
ATOM 893 C C . THR A 1 110 ? 5.575 -11.757 -10.201 1.00 58.59 110 THR A C 1
ATOM 895 O O . THR A 1 110 ? 5.787 -12.506 -11.144 1.00 58.59 110 THR A O 1
ATOM 898 N N . LEU A 1 111 ? 6.527 -10.971 -9.717 1.00 47.00 111 LEU A N 1
ATOM 899 C CA . LEU A 1 111 ? 7.921 -10.952 -10.138 1.00 47.00 111 LEU A CA 1
ATOM 900 C C . LEU A 1 111 ? 8.781 -10.847 -8.880 1.00 47.00 111 LEU A C 1
ATOM 902 O O . LEU A 1 111 ? 9.498 -9.873 -8.656 1.00 47.00 111 LEU A O 1
ATOM 906 N N . MET A 1 112 ? 8.657 -11.885 -8.056 1.00 40.62 112 MET A N 1
ATOM 907 C CA . MET A 1 112 ? 9.767 -12.482 -7.321 1.00 40.62 112 MET A CA 1
ATOM 908 C C . MET A 1 112 ? 9.681 -13.991 -7.495 1.00 40.62 112 MET A C 1
ATOM 910 O O . MET A 1 112 ? 8.595 -14.540 -7.204 1.00 40.62 112 MET A O 1
#

Sequence (112 aa):
MTFVYSEADITRITGMIKPMDNFLSKPDAVTEFKELEKVKRKCVAFEVHQQTLVEYIKCNRIPRGLRSHLRPTMFARNESFCQKWETILNKCSLDLMVVIVEEIQGKLPTLM

Radius of gyration: 29.53 Å; chains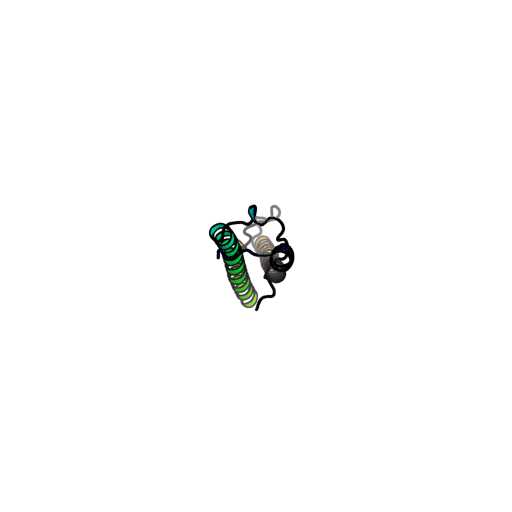: 1; bounding box: 66×27×86 Å

Organism: Xenopus laevis (NCBI:txid8355)